Protein AF-A0A7W1AVV9-F1 (afdb_monomer_lite)

Secondary structure (DSSP, 8-state):
--PPPP--------TTTT-EEEEEEETTEEEEEEEEEEEETTEEEEEEES--SHHHHTEEEEEEETTEEEEEETTS-EEEEEEEEETTEEEEEETTS-EEEEEE-

Foldseek 3Di:
DDDDPDLPDPADEDLVLQAAWKWKDWPRWIWIKGWDQPDDVQGGAIAIDPTPDPLNRQFGHWHDDRQKIFTAGNVNHTQWIWGDSHSFKIWGAGPVGITMIMGHD

Sequence (105 aa):
MAAAPAPTGNVEVGRTDLLGGWTIAAAGDQCQLFMTLTTWSGGYRASTKGCNNDALKNISAWNMEGRQVQLLNDTGATVARLFPASKTQFNGQTDGGGPVSVSRS

Radius of gyration: 12.87 Å; chains: 1; bounding box: 36×27×33 Å

pLDDT: mean 85.94, std 12.39, range [38.44, 94.62]

Structure (mmCIF, N/CA/C/O backbone):
data_AF-A0A7W1AVV9-F1
#
_entry.id   AF-A0A7W1AVV9-F1
#
loop_
_at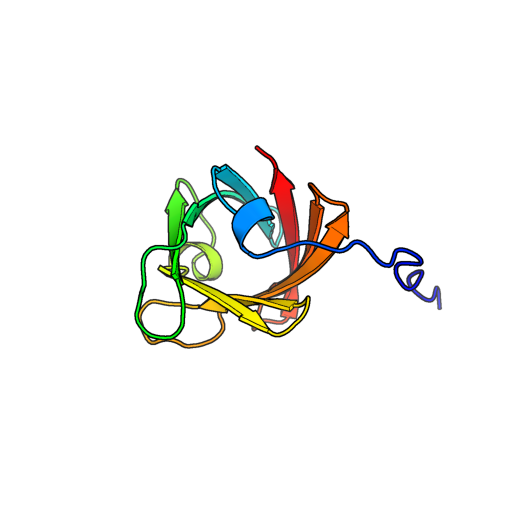om_site.group_PDB
_atom_site.id
_atom_site.type_symbol
_atom_site.label_atom_id
_atom_site.label_alt_id
_atom_site.label_comp_id
_atom_site.label_asym_id
_atom_site.label_entity_id
_atom_site.label_seq_id
_atom_site.pdbx_PDB_ins_code
_atom_site.Cartn_x
_atom_site.Cartn_y
_atom_site.Cartn_z
_atom_site.occupancy
_atom_site.B_iso_or_equiv
_atom_site.auth_seq_id
_atom_site.auth_comp_id
_atom_site.auth_asym_id
_atom_site.auth_atom_id
_atom_site.pdbx_PDB_model_num
ATOM 1 N N . MET A 1 1 ? 22.878 -16.553 12.131 1.00 38.44 1 MET A N 1
ATOM 2 C CA . MET A 1 1 ? 21.670 -16.233 11.341 1.00 38.44 1 MET A CA 1
ATOM 3 C C . MET A 1 1 ? 20.705 -15.546 12.294 1.00 38.44 1 MET A C 1
ATOM 5 O O . MET A 1 1 ? 20.270 -16.190 13.237 1.00 38.44 1 MET A O 1
ATOM 9 N N . ALA A 1 2 ? 20.495 -14.234 12.167 1.00 42.28 2 ALA A N 1
ATOM 10 C CA . ALA A 1 2 ? 19.592 -13.501 13.055 1.00 42.28 2 ALA A CA 1
ATOM 11 C C . ALA A 1 2 ? 18.155 -13.691 12.555 1.00 42.28 2 ALA A C 1
ATOM 13 O O . ALA A 1 2 ? 17.827 -13.267 11.449 1.00 42.28 2 ALA A O 1
ATOM 14 N N . ALA A 1 3 ? 17.327 -14.373 13.344 1.00 49.12 3 ALA A N 1
ATOM 15 C CA . ALA A 1 3 ? 15.889 -14.388 13.136 1.00 49.12 3 ALA A CA 1
ATOM 16 C C . ALA A 1 3 ? 15.371 -12.954 13.307 1.00 49.12 3 ALA A C 1
ATOM 18 O O . ALA A 1 3 ? 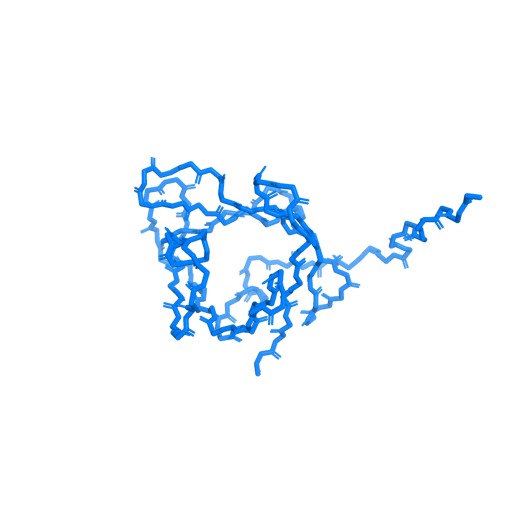15.638 -12.319 14.329 1.00 49.12 3 ALA A O 1
ATOM 19 N N . ALA A 1 4 ? 14.664 -12.432 12.305 1.00 58.50 4 ALA A N 1
ATOM 20 C CA . ALA A 1 4 ? 13.905 -11.202 12.472 1.00 58.50 4 ALA A CA 1
ATOM 21 C C . ALA A 1 4 ? 12.918 -11.405 13.638 1.00 58.50 4 ALA A C 1
ATOM 23 O O . ALA A 1 4 ? 12.284 -12.465 13.700 1.00 58.50 4 ALA A O 1
ATOM 24 N N . PRO A 1 5 ? 12.788 -10.452 14.577 1.00 46.59 5 PRO A N 1
ATOM 25 C CA . PRO A 1 5 ? 11.778 -10.557 15.616 1.00 46.59 5 PRO A CA 1
ATOM 26 C C . PRO A 1 5 ? 10.411 -10.629 14.927 1.00 46.59 5 PRO A C 1
ATOM 28 O O . PRO A 1 5 ? 10.048 -9.735 14.162 1.00 46.59 5 PRO A O 1
ATOM 31 N N . ALA A 1 6 ? 9.663 -11.710 15.160 1.00 54.72 6 ALA A N 1
ATOM 32 C CA . ALA A 1 6 ? 8.244 -11.729 14.833 1.00 54.72 6 ALA A CA 1
ATOM 33 C C . ALA A 1 6 ? 7.607 -10.513 15.528 1.00 54.72 6 ALA A C 1
ATOM 35 O O . ALA A 1 6 ? 7.943 -10.267 16.690 1.00 54.72 6 ALA A O 1
ATOM 36 N N . PRO A 1 7 ? 6.752 -9.719 14.861 1.00 53.72 7 PRO A N 1
ATOM 37 C CA . PRO A 1 7 ? 6.158 -8.555 15.495 1.00 53.72 7 PRO A CA 1
ATOM 38 C C . PRO A 1 7 ? 5.262 -9.033 16.641 1.00 53.72 7 PRO A C 1
ATOM 40 O O . PRO A 1 7 ? 4.125 -9.458 16.435 1.00 53.72 7 PRO A O 1
ATOM 43 N N . THR A 1 8 ? 5.796 -8.986 17.863 1.00 50.12 8 THR A N 1
ATOM 44 C CA . THR A 1 8 ? 5.069 -9.173 19.120 1.00 50.12 8 THR A CA 1
ATOM 45 C C . THR A 1 8 ? 4.206 -7.937 19.326 1.00 50.12 8 THR A C 1
ATOM 47 O O . THR A 1 8 ? 4.526 -7.012 20.064 1.00 50.12 8 THR A O 1
ATOM 50 N N . GLY A 1 9 ? 3.138 -7.878 18.550 1.00 52.72 9 GLY A N 1
ATOM 51 C CA . GLY A 1 9 ? 2.220 -6.767 18.499 1.00 52.72 9 GLY A CA 1
ATOM 52 C C . GLY A 1 9 ? 1.003 -7.230 17.731 1.00 52.72 9 GLY A C 1
ATOM 53 O O . GLY A 1 9 ? 0.968 -7.222 16.498 1.00 52.72 9 GLY A O 1
ATOM 54 N N . ASN A 1 10 ? -0.038 -7.615 18.455 1.00 58.94 10 ASN A N 1
ATOM 55 C CA . ASN A 1 10 ? -1.390 -7.697 17.923 1.00 58.94 10 ASN A CA 1
ATOM 56 C C . ASN A 1 10 ? -1.882 -6.272 17.605 1.00 58.94 10 ASN A C 1
ATOM 58 O O . ASN A 1 10 ? -2.863 -5.805 18.162 1.00 58.94 10 ASN A O 1
ATOM 62 N N . VAL A 1 11 ? -1.159 -5.542 16.748 1.00 71.19 11 VAL A N 1
ATOM 63 C CA . VAL A 1 11 ? -1.569 -4.256 16.204 1.00 71.19 11 VAL A CA 1
ATOM 64 C C . VAL A 1 11 ? -2.811 -4.512 15.358 1.00 71.19 11 VAL A C 1
ATOM 66 O O . VAL A 1 11 ? -2.730 -4.951 14.206 1.00 71.19 11 VAL A O 1
ATOM 69 N N . GLU A 1 12 ? -3.963 -4.308 15.975 1.00 74.75 12 GLU A N 1
ATOM 70 C CA . GLU A 1 12 ? -5.242 -4.217 15.295 1.00 74.75 12 GLU A CA 1
ATOM 71 C C . GLU A 1 12 ? -5.224 -2.935 14.466 1.00 74.75 12 GLU A C 1
ATOM 73 O O . GLU A 1 12 ? -5.188 -1.823 14.995 1.00 74.75 12 GLU A O 1
ATOM 78 N N . VAL A 1 13 ? -5.158 -3.113 13.150 1.00 82.75 13 VAL A N 1
ATOM 79 C CA . VAL A 1 13 ? -5.262 -2.041 12.166 1.00 82.75 13 VAL A CA 1
ATOM 80 C C . VAL A 1 13 ? -6.482 -2.355 11.324 1.00 82.75 13 VAL A C 1
ATOM 82 O O . VAL A 1 13 ? -6.573 -3.443 10.752 1.00 82.75 13 VAL A O 1
ATOM 85 N N . GLY A 1 14 ? -7.421 -1.419 11.264 1.00 85.56 14 GLY A N 1
ATOM 86 C CA . GLY A 1 14 ? -8.584 -1.508 10.403 1.00 85.56 14 GLY A CA 1
ATOM 87 C C . GLY A 1 14 ? -8.330 -0.901 9.026 1.00 85.56 14 GLY A C 1
ATOM 88 O O . GLY A 1 14 ? -7.379 -0.155 8.790 1.00 85.56 14 GLY A O 1
ATOM 89 N N . ARG A 1 15 ? -9.256 -1.162 8.101 1.00 87.88 15 ARG A N 1
ATOM 90 C CA . ARG A 1 15 ? -9.261 -0.530 6.771 1.00 87.88 15 ARG A CA 1
ATOM 91 C C . ARG A 1 15 ? -9.336 0.996 6.851 1.00 87.88 15 ARG A C 1
ATOM 93 O O . ARG A 1 15 ? -8.806 1.681 5.988 1.00 87.88 15 ARG A O 1
ATOM 100 N N . THR A 1 16 ? -9.995 1.519 7.880 1.00 87.69 16 THR A N 1
ATOM 101 C CA . THR A 1 16 ? -10.128 2.956 8.137 1.00 87.69 16 THR A CA 1
ATOM 102 C C . THR A 1 16 ? -8.824 3.599 8.597 1.00 87.69 16 THR A C 1
ATOM 104 O O . THR A 1 16 ? -8.574 4.754 8.264 1.00 87.69 16 THR A O 1
ATOM 107 N N . ASP A 1 17 ? -7.968 2.863 9.311 1.00 87.81 17 ASP A N 1
ATOM 108 C CA . ASP A 1 17 ? -6.661 3.366 9.744 1.00 87.81 17 ASP A CA 1
ATOM 109 C C . ASP A 1 17 ? -5.727 3.582 8.553 1.00 87.81 17 ASP A C 1
ATOM 111 O O . ASP A 1 17 ? -4.940 4.523 8.554 1.00 87.81 17 ASP A O 1
ATOM 115 N N . LEU A 1 18 ? -5.873 2.764 7.506 1.00 88.50 18 LEU A N 1
ATOM 116 C CA . LEU A 1 18 ? -5.118 2.846 6.253 1.00 88.50 18 LEU A CA 1
ATOM 117 C C . LEU A 1 18 ? -5.489 4.045 5.380 1.00 88.50 18 LEU A C 1
ATOM 119 O O . LEU A 1 18 ? -4.863 4.257 4.350 1.00 88.50 18 LEU A O 1
ATOM 123 N N . LEU A 1 19 ? -6.483 4.847 5.751 1.00 91.62 19 LEU A N 1
ATOM 124 C CA . LEU A 1 19 ? -6.928 5.952 4.910 1.00 91.62 19 LEU A CA 1
ATOM 125 C C . LEU A 1 19 ? -6.058 7.192 5.075 1.00 91.62 19 LEU A C 1
ATOM 127 O O . LEU A 1 19 ? -5.611 7.534 6.177 1.00 91.62 19 LEU A O 1
ATOM 131 N N . GLY A 1 20 ? -5.876 7.887 3.955 1.00 92.56 20 GLY A N 1
ATOM 132 C CA . GLY A 1 20 ? -5.121 9.127 3.860 1.00 92.56 20 GLY A CA 1
ATOM 133 C C . GLY A 1 20 ? -3.798 8.969 3.116 1.00 92.56 20 GLY A C 1
ATOM 134 O O . GLY A 1 20 ? -3.625 8.071 2.290 1.00 92.56 20 GLY A O 1
ATOM 135 N N . GLY A 1 21 ? -2.891 9.907 3.388 1.00 93.56 21 GLY A N 1
ATOM 136 C CA . GLY A 1 21 ? -1.554 9.953 2.811 1.00 93.56 21 GLY A CA 1
ATOM 137 C C . GLY A 1 21 ? -0.546 9.142 3.621 1.00 93.56 21 GLY A C 1
ATOM 138 O O . GLY A 1 21 ? -0.449 9.261 4.841 1.00 93.56 21 GLY A O 1
ATOM 139 N N . TRP A 1 22 ? 0.231 8.353 2.905 1.00 94.56 22 TRP A N 1
ATOM 140 C CA . TRP A 1 22 ? 1.303 7.506 3.386 1.00 94.56 22 TRP A CA 1
ATOM 141 C C . TRP A 1 22 ? 2.561 7.788 2.584 1.00 94.56 22 TRP A C 1
ATOM 143 O O . TRP A 1 22 ? 2.512 8.270 1.456 1.00 94.56 22 TRP A O 1
ATOM 153 N N . THR A 1 23 ? 3.693 7.440 3.158 1.00 94.31 23 THR A N 1
ATOM 154 C CA . THR A 1 23 ? 4.993 7.472 2.515 1.00 94.31 23 THR A CA 1
ATOM 155 C C . THR A 1 23 ? 5.431 6.033 2.323 1.00 94.31 23 THR A C 1
ATOM 157 O O . THR A 1 23 ? 5.589 5.302 3.295 1.00 94.31 23 THR A O 1
ATOM 160 N N . ILE A 1 24 ? 5.584 5.604 1.074 1.00 93.12 24 ILE A N 1
ATOM 161 C CA . ILE A 1 24 ? 6.061 4.269 0.714 1.00 93.12 24 ILE A CA 1
ATOM 162 C C . ILE A 1 24 ? 7.520 4.360 0.285 1.00 93.12 24 ILE A C 1
ATOM 164 O O . ILE A 1 24 ? 7.877 5.205 -0.531 1.00 93.12 24 ILE A O 1
ATOM 168 N N . ALA A 1 25 ? 8.355 3.489 0.837 1.00 92.31 25 ALA A N 1
ATOM 169 C CA . ALA A 1 25 ? 9.772 3.390 0.545 1.00 92.31 25 ALA A CA 1
ATOM 170 C C . ALA A 1 25 ? 10.118 1.964 0.100 1.00 92.31 25 ALA A C 1
ATOM 172 O O . ALA A 1 25 ? 9.893 1.015 0.851 1.00 92.31 25 ALA A O 1
ATOM 173 N N . ALA A 1 26 ? 10.660 1.800 -1.106 1.00 90.19 26 ALA A N 1
ATOM 174 C CA . ALA A 1 26 ? 11.067 0.506 -1.650 1.00 90.19 26 ALA A CA 1
ATOM 175 C C . ALA A 1 26 ? 12.379 0.635 -2.429 1.00 90.19 26 ALA A C 1
ATOM 177 O O . ALA A 1 26 ? 12.536 1.558 -3.220 1.00 90.19 26 ALA A O 1
ATOM 178 N N . ALA A 1 27 ? 13.308 -0.306 -2.230 1.00 82.81 27 ALA A N 1
ATOM 179 C CA . ALA A 1 27 ? 14.590 -0.363 -2.952 1.00 82.81 27 ALA A CA 1
ATOM 180 C C . ALA A 1 27 ? 15.407 0.956 -2.966 1.00 82.81 27 ALA A C 1
ATOM 182 O O . ALA A 1 27 ? 16.161 1.207 -3.898 1.00 82.81 27 ALA A O 1
ATOM 183 N N . GLY A 1 28 ? 15.272 1.792 -1.928 1.00 82.38 28 GLY A N 1
ATOM 184 C CA . GLY A 1 28 ? 15.955 3.090 -1.825 1.00 82.38 28 GLY A CA 1
ATOM 185 C C . GLY A 1 28 ? 15.192 4.277 -2.424 1.00 82.38 28 GLY A C 1
ATOM 186 O O . GLY A 1 28 ? 15.589 5.415 -2.195 1.00 82.38 28 GLY A O 1
ATOM 187 N N . ASP A 1 29 ? 14.076 4.040 -3.116 1.00 88.00 29 ASP A N 1
ATOM 188 C CA . ASP A 1 29 ? 13.138 5.080 -3.543 1.00 88.00 29 ASP A CA 1
ATOM 189 C C . ASP A 1 29 ? 12.063 5.321 -2.485 1.00 88.00 29 ASP A C 1
ATOM 191 O O . ASP A 1 29 ? 11.617 4.384 -1.822 1.00 88.00 29 ASP A O 1
ATOM 195 N N . GLN A 1 30 ? 11.598 6.567 -2.376 1.00 90.38 30 GLN A N 1
ATOM 196 C CA . GLN A 1 30 ? 10.496 6.958 -1.500 1.00 90.38 30 GLN A CA 1
ATOM 197 C C . GLN A 1 30 ? 9.506 7.860 -2.237 1.00 90.38 30 GLN A C 1
ATOM 199 O O . GLN A 1 30 ? 9.904 8.825 -2.886 1.00 90.38 30 GLN A O 1
ATOM 204 N N . CYS A 1 31 ? 8.211 7.593 -2.088 1.00 93.81 31 CYS A N 1
ATOM 205 C CA . CYS A 1 31 ? 7.154 8.411 -2.671 1.00 93.81 31 CYS A CA 1
ATOM 206 C C . CYS A 1 31 ? 5.886 8.440 -1.815 1.00 93.81 31 CYS A C 1
ATOM 208 O O . CYS A 1 31 ? 5.761 7.712 -0.830 1.00 93.81 31 CYS A O 1
ATOM 210 N N . GLN A 1 32 ? 4.938 9.307 -2.180 1.00 94.19 32 GLN A N 1
ATOM 211 C CA . GLN A 1 32 ? 3.662 9.390 -1.476 1.00 94.19 32 GLN A CA 1
ATOM 212 C C . GLN A 1 32 ? 2.667 8.380 -2.041 1.00 94.19 32 GLN A C 1
ATOM 214 O O . GLN A 1 32 ? 2.501 8.274 -3.251 1.00 94.19 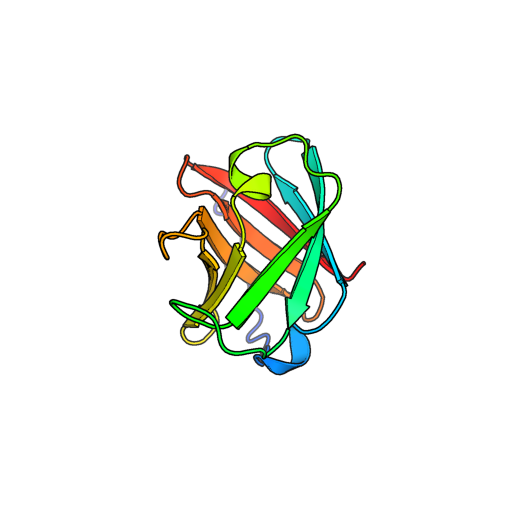32 GLN A O 1
ATOM 219 N N . LEU A 1 33 ? 1.979 7.671 -1.158 1.00 94.12 33 LEU A N 1
ATOM 220 C CA . LEU A 1 33 ? 0.904 6.732 -1.431 1.00 94.12 33 LEU A CA 1
ATOM 221 C C . LEU A 1 33 ? -0.369 7.258 -0.772 1.00 94.12 33 LEU A C 1
ATOM 223 O O . LEU A 1 33 ? -0.407 7.497 0.425 1.00 94.12 33 LEU A O 1
ATOM 227 N N . PHE A 1 34 ? -1.431 7.425 -1.538 1.00 94.62 34 PHE A N 1
ATOM 228 C CA . PHE A 1 34 ? -2.730 7.835 -1.035 1.00 94.62 34 PHE A CA 1
ATOM 229 C C . PHE A 1 34 ? -3.700 6.664 -1.113 1.00 94.62 34 PHE A C 1
ATOM 231 O O . PHE A 1 34 ? -3.852 6.055 -2.173 1.00 94.62 34 PHE A O 1
ATOM 238 N N . MET A 1 35 ? -4.356 6.347 -0.001 1.00 94.00 35 MET A N 1
ATOM 239 C CA . MET A 1 35 ? -5.259 5.203 0.117 1.00 94.00 35 MET A CA 1
ATOM 240 C C . MET A 1 35 ? -6.638 5.672 0.576 1.00 94.00 35 MET A C 1
ATOM 242 O O . MET A 1 35 ? -6.775 6.491 1.487 1.00 94.00 35 MET A O 1
ATOM 246 N N . THR A 1 36 ? -7.674 5.158 -0.081 1.00 94.19 36 THR A N 1
ATOM 247 C CA . THR A 1 36 ? -9.081 5.519 0.167 1.00 94.19 36 THR A CA 1
ATOM 248 C C . THR A 1 36 ? -9.967 4.280 0.146 1.00 94.19 36 THR A C 1
ATOM 250 O O . THR A 1 36 ? -9.567 3.289 -0.448 1.00 94.19 36 THR A O 1
ATOM 253 N N . LEU A 1 37 ? -11.175 4.331 0.726 1.00 92.31 37 LEU A N 1
ATOM 254 C CA . LEU A 1 37 ? -12.181 3.254 0.621 1.00 92.31 37 LEU A CA 1
ATOM 255 C C . LEU A 1 37 ? -13.085 3.395 -0.611 1.00 92.31 37 LEU A C 1
ATOM 257 O O . LEU A 1 37 ? -14.226 2.941 -0.601 1.00 92.31 37 LEU A O 1
ATOM 261 N N . THR A 1 38 ? -12.605 4.025 -1.679 1.00 92.62 38 THR A N 1
ATOM 262 C CA . THR A 1 38 ? -13.349 4.070 -2.939 1.00 92.62 38 THR A CA 1
ATOM 263 C C . THR A 1 38 ? -13.218 2.720 -3.624 1.00 92.62 38 THR A C 1
ATOM 265 O O . THR A 1 38 ? -12.099 2.297 -3.900 1.00 92.62 38 THR A O 1
ATOM 268 N N . THR A 1 39 ? -14.330 2.036 -3.889 1.00 88.81 39 THR A N 1
ATOM 269 C CA . THR A 1 39 ? -14.325 0.731 -4.561 1.00 88.81 39 THR A CA 1
ATOM 270 C C . THR A 1 39 ? -13.586 0.817 -5.898 1.00 88.81 39 THR A C 1
ATOM 272 O O . THR A 1 39 ? -13.844 1.713 -6.702 1.00 88.81 39 THR A O 1
ATOM 275 N N . TRP A 1 40 ? -12.655 -0.106 -6.121 1.00 88.56 40 TRP A N 1
ATOM 276 C CA . TRP A 1 40 ? -11.872 -0.221 -7.349 1.00 88.56 40 TRP A CA 1
ATOM 277 C C . TRP A 1 40 ? -11.764 -1.692 -7.757 1.00 88.56 40 TRP A C 1
ATOM 279 O O . TRP A 1 40 ? -12.042 -2.586 -6.956 1.00 88.56 40 TRP A O 1
ATOM 289 N N . SER A 1 41 ? -11.362 -1.960 -8.999 1.00 81.25 41 SER A N 1
ATOM 290 C CA . SER A 1 41 ? -11.181 -3.333 -9.477 1.00 81.25 41 SER A CA 1
ATOM 291 C C . SER A 1 41 ? -10.193 -4.089 -8.574 1.00 81.25 41 SER A C 1
ATOM 293 O O . SER A 1 41 ? -9.050 -3.664 -8.416 1.00 81.25 41 SER A O 1
ATOM 295 N N . GLY A 1 42 ? -10.652 -5.167 -7.928 1.00 78.44 42 GLY A N 1
ATOM 296 C CA . GLY A 1 42 ? -9.848 -5.982 -7.005 1.00 78.44 42 GLY A CA 1
ATOM 297 C C . GLY A 1 42 ? -9.723 -5.465 -5.561 1.00 78.44 42 GLY A C 1
ATOM 298 O O . GLY A 1 42 ? -9.065 -6.114 -4.750 1.00 78.44 42 GLY A O 1
ATOM 299 N N . GLY A 1 43 ? -10.349 -4.337 -5.199 1.00 89.44 43 GLY A N 1
ATOM 300 C CA . GLY A 1 43 ? -10.305 -3.81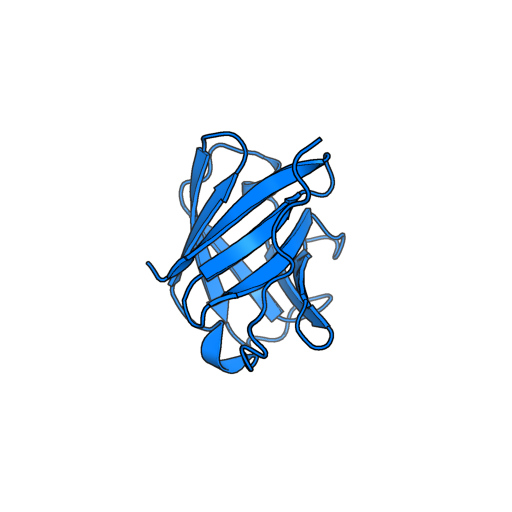4 -3.829 1.00 89.44 43 GLY A CA 1
ATOM 301 C C . GLY A 1 43 ? -10.751 -2.357 -3.709 1.00 89.44 43 GLY A C 1
ATOM 302 O O . GLY A 1 43 ? -11.890 -1.999 -4.010 1.00 89.44 43 GLY A O 1
ATOM 303 N N . TYR A 1 44 ? -9.843 -1.512 -3.238 1.00 94.19 44 TYR A N 1
ATOM 304 C CA . TYR A 1 44 ? -10.054 -0.094 -2.985 1.00 94.19 44 TYR A CA 1
ATOM 305 C C . TYR A 1 44 ? -9.024 0.763 -3.720 1.00 94.19 44 TYR A C 1
ATOM 307 O O . TYR A 1 44 ? -7.933 0.305 -4.042 1.00 94.19 44 TYR A O 1
ATOM 315 N N . ARG A 1 45 ? -9.337 2.030 -3.982 1.00 94.38 45 ARG A N 1
ATOM 316 C CA . ARG A 1 45 ? -8.480 2.915 -4.774 1.00 94.38 45 ARG A CA 1
ATOM 317 C C . ARG A 1 45 ? -7.231 3.341 -3.999 1.00 94.38 45 ARG A C 1
ATOM 319 O O . ARG A 1 45 ? -7.331 3.908 -2.904 1.00 94.38 45 ARG A O 1
ATOM 326 N N . ALA A 1 46 ? -6.071 3.109 -4.613 1.00 94.56 46 ALA A N 1
ATOM 327 C CA . ALA A 1 46 ? -4.769 3.611 -4.187 1.00 94.56 46 ALA A CA 1
ATOM 328 C C . ALA A 1 46 ? -4.175 4.496 -5.288 1.00 94.56 46 ALA A C 1
ATOM 330 O O . ALA A 1 46 ? -4.504 4.366 -6.464 1.00 94.56 46 ALA A O 1
ATOM 331 N N . SER A 1 47 ? -3.324 5.446 -4.930 1.00 93.00 47 SER A N 1
ATOM 332 C CA . SER A 1 47 ? -2.630 6.274 -5.917 1.00 93.00 47 SER A CA 1
ATOM 333 C C . SER A 1 47 ? -1.277 6.673 -5.381 1.00 93.00 47 SER A C 1
ATOM 335 O O . SER A 1 47 ? -1.185 7.154 -4.257 1.00 93.00 47 SER A O 1
ATOM 337 N N . THR A 1 48 ? -0.235 6.525 -6.182 1.00 93.50 48 THR A N 1
ATOM 338 C CA . THR A 1 48 ? 1.097 6.979 -5.798 1.00 93.50 48 THR A CA 1
ATOM 339 C C . THR A 1 48 ? 1.504 8.250 -6.529 1.00 93.50 48 THR A C 1
ATOM 341 O O . THR A 1 48 ? 1.173 8.430 -7.700 1.00 93.50 48 THR A O 1
ATOM 344 N N . LYS A 1 49 ? 2.255 9.129 -5.866 1.00 91.94 49 LYS A N 1
ATOM 345 C CA . LYS A 1 49 ? 2.739 10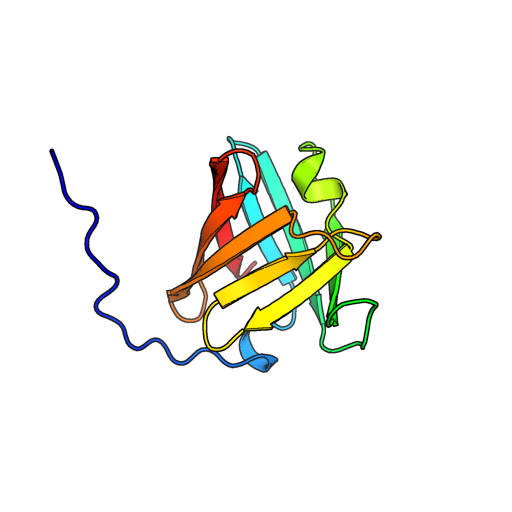.394 -6.418 1.00 91.94 49 LYS A CA 1
ATOM 346 C C . LYS A 1 49 ? 4.238 10.544 -6.181 1.00 91.94 49 LYS A C 1
ATOM 348 O O . LYS A 1 49 ? 4.705 10.439 -5.049 1.00 91.94 49 LYS A O 1
ATOM 353 N N . GLY A 1 50 ? 4.968 10.843 -7.256 1.00 89.06 50 GLY A N 1
ATOM 354 C CA . GLY A 1 50 ? 6.410 11.098 -7.210 1.00 89.06 50 GLY A CA 1
ATOM 355 C C . GLY A 1 50 ? 7.277 9.843 -7.090 1.00 89.06 50 GLY A C 1
ATOM 356 O O . GLY A 1 50 ? 8.411 9.946 -6.644 1.00 89.06 50 GLY A O 1
ATOM 357 N N . CYS A 1 51 ? 6.762 8.662 -7.445 1.00 88.69 51 CYS A N 1
ATOM 358 C CA . CYS A 1 51 ? 7.571 7.442 -7.463 1.00 88.69 51 CYS A CA 1
ATOM 359 C C . CYS A 1 51 ? 8.446 7.386 -8.716 1.00 88.69 51 CYS A C 1
ATOM 361 O O . CYS A 1 51 ? 7.935 7.578 -9.820 1.00 88.69 51 CYS A O 1
ATOM 363 N N . ASN A 1 52 ? 9.725 7.047 -8.547 1.00 87.06 52 ASN A N 1
ATOM 364 C CA . ASN A 1 52 ? 10.616 6.701 -9.661 1.00 87.06 52 ASN A CA 1
ATOM 365 C C . ASN A 1 52 ? 10.560 5.203 -9.986 1.00 87.06 52 ASN A C 1
ATOM 367 O O . ASN A 1 52 ? 10.684 4.818 -11.142 1.00 87.06 52 ASN A O 1
ATOM 371 N N . ASN A 1 53 ? 10.313 4.367 -8.974 1.00 86.44 53 ASN A N 1
ATOM 372 C CA . ASN A 1 53 ? 10.215 2.920 -9.115 1.00 86.44 53 ASN A CA 1
ATOM 373 C C . ASN A 1 53 ? 8.952 2.513 -9.898 1.00 86.44 53 ASN A C 1
ATOM 375 O O . ASN A 1 53 ? 7.833 2.829 -9.483 1.00 86.44 53 ASN A O 1
ATOM 379 N N . ASP A 1 54 ? 9.121 1.776 -11.000 1.00 85.19 54 ASP A N 1
ATOM 380 C CA . ASP A 1 54 ? 8.011 1.340 -11.857 1.00 85.19 54 ASP A CA 1
ATOM 381 C C . ASP A 1 54 ? 7.013 0.429 -11.143 1.00 85.19 54 ASP A C 1
ATOM 383 O O . ASP A 1 54 ? 5.809 0.580 -11.345 1.00 85.19 54 ASP A O 1
ATOM 387 N N . ALA A 1 55 ? 7.465 -0.448 -10.241 1.00 84.69 55 ALA A N 1
ATOM 388 C CA . ALA A 1 55 ? 6.550 -1.265 -9.449 1.00 84.69 55 ALA A CA 1
ATOM 389 C C . ALA A 1 55 ? 5.619 -0.375 -8.616 1.00 84.69 55 ALA A C 1
ATOM 391 O O . ALA A 1 55 ? 4.409 -0.574 -8.627 1.00 84.69 55 ALA A O 1
ATOM 392 N N . LEU A 1 56 ? 6.163 0.660 -7.964 1.00 87.88 56 LEU A N 1
ATOM 393 C CA . LEU A 1 56 ? 5.356 1.581 -7.165 1.00 87.88 56 LEU A CA 1
ATOM 394 C C . LEU A 1 56 ? 4.414 2.427 -8.030 1.00 87.88 56 LEU A C 1
ATOM 396 O O . LEU A 1 56 ? 3.260 2.611 -7.662 1.00 87.88 56 LEU A O 1
ATOM 400 N N . LYS A 1 57 ? 4.874 2.892 -9.198 1.00 90.44 57 LYS A N 1
ATOM 401 C CA . LYS A 1 57 ? 4.059 3.677 -10.142 1.00 90.44 57 LYS A CA 1
ATOM 402 C C . LYS A 1 57 ? 2.837 2.917 -10.654 1.00 90.44 57 LYS A C 1
ATOM 404 O O . LYS A 1 57 ? 1.820 3.540 -10.941 1.00 90.44 57 LYS A O 1
ATOM 409 N N . ASN A 1 58 ? 2.937 1.595 -10.764 1.00 90.69 58 ASN A N 1
ATOM 410 C CA . ASN A 1 58 ? 1.837 0.758 -11.229 1.00 90.69 58 ASN A CA 1
ATOM 411 C C . ASN A 1 58 ? 0.732 0.582 -10.174 1.00 90.69 58 ASN A C 1
ATOM 413 O O . ASN A 1 58 ? -0.351 0.114 -10.516 1.00 90.69 58 ASN A O 1
ATOM 417 N N . ILE A 1 59 ? 0.958 0.963 -8.909 1.00 92.50 59 ILE A N 1
ATOM 418 C CA . ILE A 1 59 ? -0.037 0.821 -7.839 1.00 92.50 59 ILE A CA 1
ATOM 419 C C . ILE A 1 59 ? -1.261 1.695 -8.134 1.00 92.50 59 ILE A C 1
ATOM 421 O O . ILE A 1 59 ? -1.197 2.925 -8.129 1.00 92.50 59 ILE A O 1
ATOM 425 N N . SER A 1 60 ? -2.404 1.036 -8.307 1.00 93.69 60 SER A N 1
ATOM 426 C CA . SER A 1 60 ? -3.698 1.670 -8.598 1.00 93.69 60 SER A CA 1
ATOM 427 C C . SER A 1 60 ? -4.789 1.261 -7.605 1.00 93.69 60 SER A C 1
ATOM 429 O O . SER A 1 60 ? -5.791 1.960 -7.432 1.00 93.69 60 SER A O 1
ATOM 431 N N . ALA A 1 61 ? -4.594 0.139 -6.914 1.00 94.56 61 ALA A N 1
ATOM 432 C CA . ALA A 1 61 ? -5.517 -0.367 -5.916 1.00 94.56 61 ALA A CA 1
ATOM 433 C C . ALA A 1 61 ? -4.794 -0.874 -4.671 1.00 94.56 61 ALA A C 1
ATOM 435 O O . ALA A 1 61 ? -3.585 -1.101 -4.652 1.00 94.56 61 ALA A O 1
ATOM 436 N N . TRP A 1 62 ? -5.564 -1.053 -3.611 1.00 94.38 62 TRP A N 1
ATOM 437 C CA . TRP A 1 62 ? -5.148 -1.751 -2.416 1.00 94.38 62 TRP A CA 1
ATOM 438 C C . TRP A 1 62 ? -6.282 -2.624 -1.890 1.00 94.38 62 TRP A C 1
ATOM 440 O O . TRP A 1 62 ? -7.460 -2.316 -2.056 1.00 94.38 62 TRP A O 1
ATOM 450 N N . ASN A 1 63 ? -5.932 -3.716 -1.232 1.00 93.19 63 ASN A N 1
ATOM 451 C CA . ASN A 1 63 ? -6.868 -4.608 -0.573 1.00 93.19 63 ASN A CA 1
ATOM 452 C C . ASN A 1 63 ? -6.327 -4.988 0.807 1.00 93.19 63 ASN A C 1
ATOM 454 O O . ASN A 1 63 ? -5.123 -4.942 1.045 1.00 93.19 63 ASN A O 1
ATOM 458 N N . MET A 1 64 ? -7.215 -5.370 1.719 1.00 90.38 64 MET A N 1
ATOM 459 C CA . MET A 1 64 ? -6.850 -5.830 3.053 1.00 90.38 64 MET A CA 1
ATOM 460 C C . MET A 1 64 ? -7.458 -7.202 3.315 1.00 90.38 64 MET A C 1
ATOM 462 O O . MET A 1 64 ? -8.680 -7.334 3.452 1.00 90.38 64 MET A O 1
ATOM 466 N N . GLU A 1 65 ? -6.584 -8.200 3.411 1.00 88.38 65 GLU A N 1
ATOM 467 C CA . GLU A 1 65 ? -6.918 -9.577 3.764 1.00 88.38 65 GLU A CA 1
ATOM 468 C C . GLU A 1 65 ? -6.532 -9.830 5.222 1.00 88.38 65 GLU A C 1
ATOM 470 O O . GLU A 1 65 ? -5.361 -10.008 5.565 1.00 88.38 65 GLU A O 1
ATOM 475 N N . GLY A 1 66 ? -7.526 -9.782 6.111 1.00 86.12 66 GLY A N 1
ATOM 476 C CA . GLY A 1 66 ? -7.303 -9.840 7.554 1.00 86.12 66 GLY A CA 1
ATOM 477 C C . GLY A 1 66 ? -6.459 -8.655 8.027 1.00 86.12 66 GLY A C 1
ATOM 478 O O . GLY A 1 66 ? -6.975 -7.553 8.189 1.00 86.12 66 GLY A O 1
ATOM 479 N N . ARG A 1 67 ? -5.158 -8.887 8.233 1.00 83.69 67 ARG A N 1
ATOM 480 C CA . ARG A 1 67 ? -4.171 -7.870 8.644 1.00 83.69 67 ARG A CA 1
ATOM 481 C C . ARG A 1 67 ? -3.112 -7.591 7.574 1.00 83.69 67 ARG A C 1
ATOM 483 O O . ARG A 1 67 ? -2.278 -6.720 7.778 1.00 83.69 67 ARG A O 1
ATOM 490 N N . GLN A 1 68 ? -3.122 -8.314 6.457 1.00 89.62 68 GLN A N 1
ATOM 491 C CA . GLN A 1 68 ? -2.200 -8.090 5.348 1.00 89.62 68 GLN A CA 1
ATOM 492 C C . GLN A 1 68 ? -2.794 -7.064 4.387 1.00 89.62 68 GLN A C 1
ATOM 494 O O . GLN A 1 68 ? -3.942 -7.188 3.963 1.00 89.62 68 GLN A O 1
ATOM 499 N N . VAL A 1 69 ? -1.998 -6.075 4.007 1.00 92.12 69 VAL A N 1
ATOM 500 C CA . VAL A 1 69 ? -2.353 -5.070 3.008 1.00 92.12 69 VAL A CA 1
ATOM 501 C C . VAL A 1 69 ? -1.669 -5.431 1.701 1.00 92.12 69 VAL A C 1
ATOM 503 O O . VAL A 1 69 ? -0.453 -5.572 1.637 1.00 92.12 69 VAL A O 1
ATOM 506 N N . GLN A 1 70 ? -2.451 -5.594 0.649 1.00 93.06 70 GLN A N 1
ATOM 507 C CA . GLN A 1 70 ? -1.966 -5.878 -0.692 1.00 93.06 70 GLN A CA 1
ATOM 508 C C . GLN A 1 70 ? -2.115 -4.631 -1.534 1.00 93.06 70 GLN A C 1
ATOM 510 O O . GLN A 1 70 ? -3.193 -4.051 -1.586 1.00 93.06 70 GLN A O 1
ATOM 515 N N . LEU A 1 71 ? -1.044 -4.225 -2.191 1.00 93.56 71 LEU A N 1
ATOM 516 C CA . LEU A 1 71 ? -1.068 -3.179 -3.198 1.00 93.56 71 LEU A CA 1
ATOM 517 C C . LEU A 1 71 ? -1.221 -3.861 -4.548 1.00 93.56 71 LEU A C 1
ATOM 519 O O . LEU A 1 71 ? -0.480 -4.798 -4.840 1.00 93.56 71 LEU A O 1
ATOM 523 N N . LEU A 1 72 ? -2.186 -3.414 -5.341 1.00 93.44 72 LEU A N 1
ATOM 524 C CA . LEU A 1 72 ? -2.518 -3.986 -6.637 1.00 93.44 72 LEU A CA 1
ATOM 525 C C . LEU A 1 72 ? -2.303 -2.957 -7.744 1.00 93.44 72 LEU A C 1
ATOM 527 O O . LEU A 1 72 ? -2.433 -1.748 -7.523 1.00 93.44 72 LEU A O 1
ATOM 531 N N . ASN A 1 73 ? -1.990 -3.442 -8.940 1.00 92.25 73 ASN A N 1
ATOM 532 C CA . ASN A 1 73 ? -1.917 -2.602 -10.129 1.00 92.25 73 ASN A CA 1
ATOM 533 C C . ASN A 1 73 ? -3.298 -2.390 -10.775 1.00 92.25 73 ASN A C 1
ATOM 535 O O . ASN A 1 73 ? -4.323 -2.837 -10.260 1.00 92.25 73 ASN A O 1
ATOM 539 N N . ASP A 1 74 ? -3.329 -1.692 -11.907 1.00 88.69 74 ASP A N 1
ATOM 540 C CA . ASP A 1 74 ? -4.538 -1.434 -12.695 1.00 88.69 74 ASP A CA 1
ATOM 541 C C . ASP A 1 74 ? -5.213 -2.720 -13.208 1.00 88.69 74 ASP A C 1
ATOM 543 O O . ASP A 1 74 ? -6.438 -2.769 -13.315 1.00 88.69 74 ASP A O 1
ATOM 547 N N . THR A 1 75 ? -4.433 -3.782 -13.436 1.00 87.56 75 THR A N 1
ATOM 548 C CA . THR A 1 75 ? -4.932 -5.105 -13.848 1.00 87.56 75 THR A CA 1
ATOM 549 C C . THR A 1 75 ? -5.466 -5.954 -12.685 1.00 87.56 75 THR A C 1
ATOM 551 O O . THR A 1 75 ? -6.051 -7.009 -12.919 1.00 87.56 75 THR A O 1
ATOM 554 N N . GLY A 1 76 ? -5.281 -5.514 -11.433 1.00 87.00 76 GLY A N 1
ATOM 555 C CA . GLY A 1 76 ? -5.640 -6.272 -10.230 1.00 87.00 76 GLY A CA 1
ATOM 556 C C . GLY A 1 76 ? -4.593 -7.302 -9.786 1.00 87.00 76 GLY A C 1
ATOM 557 O O . GLY A 1 76 ? -4.888 -8.136 -8.935 1.00 87.00 76 GLY A O 1
ATOM 558 N N . ALA A 1 77 ? -3.375 -7.258 -10.330 1.00 89.94 77 ALA A N 1
ATOM 559 C CA . ALA A 1 77 ? -2.263 -8.095 -9.887 1.00 89.94 77 ALA A CA 1
ATOM 560 C C . ALA A 1 77 ? -1.571 -7.491 -8.657 1.00 89.94 77 ALA A C 1
ATOM 562 O O . ALA A 1 77 ? -1.402 -6.272 -8.565 1.00 89.94 77 ALA A O 1
ATOM 563 N N . THR A 1 78 ? -1.139 -8.342 -7.724 1.00 91.81 78 THR A N 1
ATOM 564 C CA . THR A 1 78 ? -0.443 -7.917 -6.504 1.00 91.81 78 THR A CA 1
ATOM 565 C C . THR A 1 78 ? 0.960 -7.412 -6.829 1.00 91.81 78 THR A C 1
ATOM 567 O O . THR A 1 78 ? 1.813 -8.151 -7.298 1.00 91.81 78 THR A O 1
ATOM 570 N N . VAL A 1 79 ? 1.208 -6.142 -6.527 1.00 92.19 79 VAL A N 1
ATOM 571 C CA . VAL A 1 79 ? 2.499 -5.461 -6.682 1.00 92.19 79 VAL A CA 1
ATOM 572 C C . VAL A 1 79 ? 3.344 -5.595 -5.421 1.00 92.19 79 VAL A C 1
ATOM 574 O O . VAL A 1 79 ? 4.564 -5.734 -5.490 1.00 92.19 79 VAL A O 1
ATOM 577 N N . ALA A 1 80 ? 2.712 -5.508 -4.250 1.00 92.75 80 ALA A N 1
ATOM 578 C CA . ALA A 1 80 ? 3.400 -5.597 -2.971 1.00 92.75 80 ALA A CA 1
ATOM 579 C C . ALA A 1 80 ? 2.471 -6.081 -1.862 1.00 92.75 80 ALA A C 1
ATOM 581 O O . ALA A 1 80 ? 1.265 -5.834 -1.881 1.00 92.75 80 ALA A O 1
ATOM 582 N N . ARG A 1 81 ? 3.056 -6.748 -0.869 1.00 93.25 81 ARG A N 1
ATOM 583 C CA . ARG A 1 81 ? 2.367 -7.221 0.332 1.00 93.25 81 ARG A CA 1
ATOM 584 C C . ARG A 1 81 ? 3.004 -6.573 1.544 1.00 93.25 81 ARG A C 1
ATOM 586 O O . ARG A 1 81 ? 4.216 -6.649 1.721 1.00 93.25 81 ARG A O 1
ATOM 593 N N . LEU A 1 82 ? 2.179 -5.939 2.358 1.00 92.75 82 LEU A N 1
ATOM 594 C CA . LEU A 1 82 ? 2.549 -5.159 3.526 1.00 92.75 82 LEU A CA 1
ATOM 595 C C . LEU A 1 82 ? 1.860 -5.736 4.758 1.00 92.75 82 LEU A C 1
ATOM 597 O O . LEU A 1 82 ? 0.709 -6.170 4.704 1.00 92.75 82 LEU A O 1
ATOM 601 N N . PHE A 1 83 ? 2.548 -5.679 5.887 1.00 90.75 83 PHE A N 1
ATOM 602 C CA . PHE A 1 83 ? 2.040 -6.095 7.183 1.00 90.75 83 PHE A CA 1
ATOM 603 C C . PHE A 1 83 ? 2.213 -4.956 8.188 1.00 90.75 83 PHE A C 1
ATOM 605 O O . PHE A 1 83 ? 3.235 -4.268 8.153 1.00 90.75 83 PHE A O 1
ATOM 612 N N . PRO A 1 84 ? 1.242 -4.728 9.085 1.00 89.25 84 PRO A N 1
ATOM 613 C CA . PRO A 1 84 ? 1.340 -3.698 10.105 1.00 89.25 84 PRO A CA 1
ATOM 614 C C . PRO A 1 84 ? 2.445 -4.046 11.100 1.00 89.25 84 PRO A C 1
ATOM 616 O O . PRO A 1 84 ? 2.363 -5.051 11.804 1.00 89.25 84 PRO A O 1
ATOM 619 N N . ALA A 1 85 ? 3.454 -3.184 11.184 1.00 87.75 85 ALA A N 1
ATOM 620 C CA . ALA A 1 85 ? 4.440 -3.200 12.259 1.00 87.75 85 ALA A CA 1
ATOM 621 C C . ALA A 1 85 ? 3.999 -2.305 13.428 1.00 87.75 85 ALA A C 1
ATOM 623 O O . ALA A 1 85 ? 4.361 -2.537 14.577 1.00 87.75 85 ALA A O 1
ATOM 624 N N . SER A 1 86 ? 3.201 -1.271 13.151 1.00 86.38 86 SER A N 1
ATOM 625 C CA . SER A 1 86 ? 2.614 -0.337 14.118 1.00 86.38 86 SER A CA 1
ATOM 626 C C . SER A 1 86 ? 1.354 0.302 13.524 1.00 86.38 86 SER A C 1
ATOM 628 O O . SER A 1 86 ? 1.069 0.132 12.343 1.00 86.38 86 SER A O 1
ATOM 630 N N . LYS A 1 87 ? 0.600 1.090 14.304 1.00 83.81 87 LYS A N 1
ATOM 631 C CA . LYS A 1 87 ? -0.587 1.808 13.785 1.00 83.81 87 LYS A CA 1
ATOM 632 C C . LYS A 1 87 ? -0.265 2.795 12.651 1.00 83.81 87 LYS A C 1
ATOM 634 O O . LYS A 1 87 ? -1.148 3.185 11.897 1.00 83.81 87 LYS A O 1
ATOM 639 N N . THR A 1 88 ? 0.996 3.204 12.537 1.00 88.69 88 THR A N 1
ATOM 640 C CA . THR A 1 88 ? 1.484 4.188 11.561 1.00 88.69 88 THR A CA 1
ATOM 641 C C . THR A 1 88 ? 2.646 3.671 10.715 1.00 88.69 88 THR A C 1
ATOM 643 O O . THR A 1 88 ? 3.215 4.449 9.951 1.00 88.69 88 THR A O 1
ATOM 646 N N . GLN A 1 89 ? 3.014 2.389 10.837 1.00 90.19 89 GLN A N 1
ATOM 647 C CA . GLN A 1 89 ? 4.100 1.785 10.064 1.00 90.19 89 GLN A CA 1
ATOM 648 C C . GLN A 1 89 ? 3.753 0.372 9.603 1.00 90.19 89 GLN A C 1
ATOM 650 O O . GLN A 1 89 ? 3.222 -0.439 10.362 1.00 90.19 89 GLN A O 1
ATOM 655 N N . PHE A 1 90 ? 4.108 0.074 8.360 1.00 91.81 90 PHE A N 1
ATOM 656 C CA . PHE A 1 90 ? 3.916 -1.210 7.711 1.00 91.81 90 PHE A CA 1
ATOM 657 C C . PHE A 1 90 ? 5.210 -1.617 7.026 1.00 91.81 90 PHE A C 1
ATOM 659 O O . PHE A 1 90 ? 5.917 -0.790 6.456 1.00 91.81 90 PHE A O 1
ATOM 666 N N . ASN A 1 91 ? 5.505 -2.905 7.040 1.00 91.62 91 ASN A N 1
ATOM 667 C CA . ASN A 1 91 ? 6.695 -3.461 6.418 1.00 91.62 91 ASN A CA 1
ATOM 668 C C . ASN A 1 91 ? 6.296 -4.679 5.602 1.00 91.62 91 ASN A C 1
ATOM 670 O O . ASN A 1 91 ? 5.339 -5.383 5.925 1.00 91.62 91 ASN A O 1
ATOM 674 N N . GLY A 1 92 ? 7.023 -4.931 4.528 1.00 92.25 92 GLY A N 1
ATOM 675 C CA . GLY A 1 92 ? 6.719 -6.040 3.655 1.00 92.25 92 GLY A CA 1
ATOM 676 C C . GLY A 1 92 ? 7.673 -6.131 2.485 1.00 92.25 92 GLY A C 1
ATOM 677 O O . GLY A 1 92 ? 8.813 -5.666 2.550 1.00 92.25 92 GLY A O 1
ATOM 678 N N . GLN A 1 93 ? 7.201 -6.762 1.418 1.00 92.31 93 GLN A N 1
ATOM 679 C CA . GLN A 1 93 ? 7.999 -7.010 0.225 1.00 92.31 93 GLN A CA 1
ATOM 680 C C . GLN A 1 93 ? 7.169 -6.772 -1.037 1.00 92.31 93 GLN A C 1
ATOM 682 O O . GLN A 1 93 ? 5.963 -7.039 -1.075 1.00 92.31 93 GLN A O 1
ATOM 687 N N . THR A 1 94 ? 7.822 -6.240 -2.065 1.00 91.19 94 THR A N 1
ATOM 688 C CA . THR A 1 94 ? 7.268 -6.189 -3.417 1.00 91.19 94 THR A CA 1
ATOM 689 C C . THR A 1 94 ? 7.235 -7.595 -4.009 1.00 91.19 94 THR A C 1
ATOM 691 O O . THR A 1 94 ? 7.956 -8.488 -3.561 1.00 91.19 94 THR A O 1
ATOM 694 N N . ASP A 1 95 ? 6.399 -7.804 -5.019 1.00 85.94 95 ASP A N 1
ATOM 695 C CA . ASP A 1 95 ? 6.306 -9.080 -5.732 1.00 85.94 95 ASP A CA 1
ATOM 696 C C . ASP A 1 95 ? 7.658 -9.497 -6.344 1.00 85.94 95 ASP A C 1
ATOM 698 O O . ASP A 1 95 ? 8.055 -10.655 -6.263 1.00 85.94 95 ASP A O 1
ATOM 702 N N . GLY A 1 96 ? 8.455 -8.520 -6.794 1.00 80.62 96 GLY A N 1
ATOM 703 C CA . GLY A 1 96 ? 9.835 -8.720 -7.256 1.00 80.62 96 GLY A CA 1
ATOM 704 C C . GLY A 1 96 ? 10.866 -9.046 -6.161 1.00 80.62 96 GLY A C 1
ATOM 705 O O . GLY A 1 96 ? 12.060 -9.066 -6.447 1.00 80.62 96 GLY A O 1
ATOM 706 N N . GLY A 1 97 ? 10.447 -9.256 -4.907 1.00 82.81 97 GLY A N 1
ATOM 707 C CA . GLY A 1 97 ? 11.311 -9.662 -3.790 1.00 82.81 97 GLY A CA 1
ATOM 708 C C . GLY A 1 97 ? 12.046 -8.524 -3.071 1.00 82.81 97 GLY A C 1
ATOM 709 O O . GLY A 1 97 ? 12.781 -8.777 -2.114 1.00 82.81 97 GLY A O 1
ATOM 710 N N . GLY A 1 98 ? 11.841 -7.270 -3.481 1.00 88.19 98 GLY A N 1
ATOM 711 C CA . GLY A 1 98 ? 12.455 -6.105 -2.844 1.00 88.19 98 GLY A CA 1
ATOM 712 C C . GLY A 1 98 ? 11.771 -5.741 -1.518 1.00 88.19 98 GLY A C 1
ATOM 713 O O . GLY A 1 98 ? 10.546 -5.827 -1.425 1.00 88.19 98 GLY A O 1
ATOM 714 N N . PRO A 1 99 ? 12.510 -5.309 -0.480 1.00 90.31 99 PRO A N 1
ATOM 715 C CA . PRO A 1 99 ? 11.895 -4.831 0.754 1.00 90.31 99 PRO A CA 1
ATOM 716 C C . PRO A 1 99 ? 11.130 -3.525 0.505 1.00 90.31 99 PRO A C 1
ATOM 718 O O . PRO A 1 99 ? 11.612 -2.632 -0.199 1.00 90.31 99 PRO A O 1
ATOM 721 N N . VAL A 1 100 ? 9.954 -3.404 1.119 1.00 92.06 100 VAL A N 1
ATOM 722 C CA . VAL A 1 100 ? 9.138 -2.188 1.108 1.00 92.06 100 VAL A CA 1
ATOM 723 C C . VAL A 1 100 ? 8.672 -1.853 2.518 1.00 92.06 100 VAL A C 1
ATOM 725 O O . VAL A 1 100 ? 8.332 -2.725 3.316 1.00 92.06 100 VAL A O 1
ATOM 728 N N . SER A 1 101 ? 8.676 -0.568 2.839 1.00 92.50 101 SER A N 1
ATOM 729 C CA . SER A 1 101 ? 8.174 -0.031 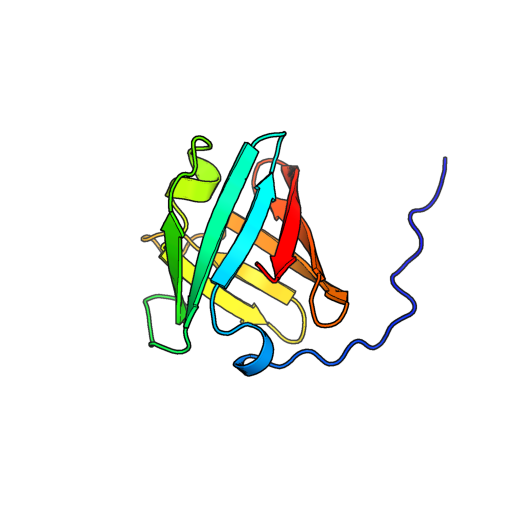4.099 1.00 92.50 101 SER A CA 1
ATOM 730 C C . SER A 1 101 ? 7.212 1.106 3.804 1.00 92.50 101 SER A C 1
ATOM 732 O O . SER A 1 101 ? 7.421 1.870 2.869 1.00 92.50 101 SER A O 1
ATOM 734 N N . VAL A 1 102 ? 6.151 1.221 4.588 1.00 93.38 102 VAL A N 1
ATOM 735 C CA . VAL A 1 102 ? 5.174 2.301 4.490 1.00 93.38 102 VAL A CA 1
ATOM 736 C C . VAL A 1 102 ? 5.035 2.945 5.856 1.00 93.38 102 VAL A C 1
ATOM 738 O O . VAL A 1 102 ? 4.839 2.259 6.853 1.00 93.38 102 VAL A O 1
ATOM 741 N N . SER A 1 103 ? 5.126 4.262 5.916 1.00 93.44 103 SER A N 1
ATOM 742 C CA . SER A 1 103 ? 4.958 5.050 7.133 1.00 93.44 103 SER A CA 1
ATOM 743 C C . SER A 1 103 ? 3.930 6.146 6.905 1.00 93.44 103 SER A C 1
ATOM 745 O O . SER A 1 103 ? 3.722 6.592 5.778 1.00 93.44 103 SER A O 1
ATOM 747 N N . ARG A 1 104 ? 3.224 6.560 7.956 1.00 90.69 104 ARG A N 1
ATOM 748 C CA . ARG A 1 104 ? 2.266 7.664 7.836 1.00 90.69 104 ARG A CA 1
ATOM 749 C C . ARG A 1 104 ? 3.025 8.945 7.471 1.00 90.69 104 ARG A C 1
ATOM 751 O O . ARG A 1 104 ? 4.067 9.209 8.072 1.00 90.69 104 ARG A O 1
ATOM 758 N N . SER A 1 105 ? 2.543 9.652 6.443 1.00 85.88 105 SER A N 1
ATOM 759 C CA . SER A 1 105 ? 3.125 10.928 6.002 1.00 85.88 105 SER A CA 1
ATOM 760 C C . SER A 1 105 ? 2.792 12.064 6.961 1.00 85.88 105 SER A C 1
ATOM 762 O O . SER A 1 105 ? 1.832 11.919 7.751 1.00 85.88 105 SER A O 1
#